Protein AF-A0A9D6DM30-F1 (afdb_monomer)

Radius of gyration: 14.23 Å; Cα contacts (8 Å, |Δi|>4): 21; chains: 1; bounding box: 45×24×30 Å

Solvent-accessible surface area (backbone atoms only — not comparable to full-atom values): 3929 Å² total; per-residue (Å²): 134,86,83,81,76,81,85,87,84,85,91,85,76,66,91,90,71,47,62,69,59,52,55,54,55,46,44,74,75,35,80,85,56,84,78,91,63,53,83,71,90,68,81,77,57,96,90,59,44,84,80,68,70,43

pLDDT: mean 92.18, std 7.51, range [56.22, 97.12]

Secondary structure (DSSP, 8-state):
----PPPP------TTSSHHHHHHHHHHH-TT--------SSPPPTT--TTTT-

Sequence (54 aa):
MIERHGTLFVVSAPSGAGKTTLCRAMRLRLPELAYSVSVTTRPPRAGELDGVDF

Structure (mmCIF, N/CA/C/O backbone):
data_AF-A0A9D6DM30-F1
#
_entry.id   AF-A0A9D6DM30-F1
#
loop_
_atom_site.group_PDB
_atom_site.id
_atom_site.type_symbol
_atom_site.label_atom_id
_atom_site.label_alt_id
_atom_site.label_comp_id
_atom_site.label_asym_id
_atom_site.label_entity_id
_atom_site.label_seq_id
_atom_site.pdbx_PDB_ins_code
_atom_site.Cartn_x
_atom_site.Cartn_y
_atom_site.Cartn_z
_atom_site.occupancy
_atom_site.B_iso_or_equiv
_atom_site.auth_seq_id
_atom_site.auth_comp_id
_atom_site.auth_asym_id
_atom_site.aut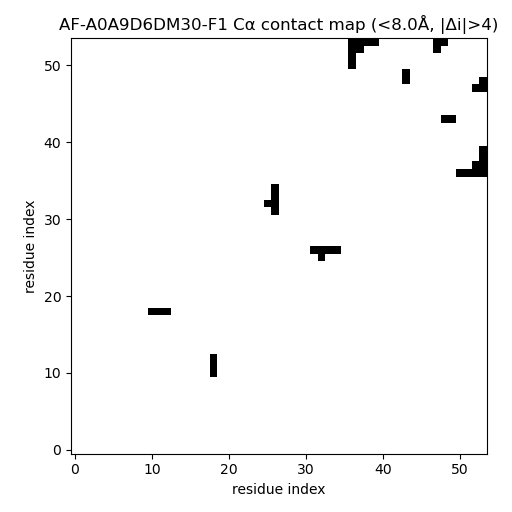h_atom_id
_atom_site.pdbx_PDB_model_num
ATOM 1 N N . MET A 1 1 ? -35.005 1.265 3.608 1.00 56.22 1 MET A N 1
ATOM 2 C CA . MET A 1 1 ? -33.713 1.123 4.315 1.00 56.22 1 MET A CA 1
ATOM 3 C C . MET A 1 1 ? -32.731 2.074 3.660 1.00 56.22 1 MET A C 1
ATOM 5 O O . MET A 1 1 ? -32.726 2.128 2.440 1.00 56.22 1 MET A O 1
ATOM 9 N N . ILE A 1 2 ? -31.985 2.873 4.424 1.00 66.75 2 ILE A N 1
ATOM 10 C CA . ILE A 1 2 ? -30.933 3.730 3.854 1.00 66.75 2 ILE A CA 1
ATOM 11 C C . ILE A 1 2 ? -29.702 2.842 3.669 1.00 66.75 2 ILE A C 1
ATOM 13 O O . ILE A 1 2 ? -29.157 2.359 4.661 1.00 66.75 2 ILE A O 1
ATOM 17 N N . GLU A 1 3 ? -29.293 2.597 2.425 1.00 74.50 3 GLU A N 1
ATOM 18 C CA . GLU A 1 3 ? -28.021 1.931 2.144 1.00 74.50 3 GLU A CA 1
ATOM 19 C C . GLU A 1 3 ? -26.873 2.836 2.595 1.00 74.50 3 GLU A C 1
ATOM 21 O O . GLU A 1 3 ? -26.775 3.999 2.197 1.00 74.50 3 GLU A O 1
ATOM 26 N N . ARG A 1 4 ? -26.011 2.320 3.472 1.00 74.81 4 ARG A N 1
ATOM 27 C CA . ARG A 1 4 ? -24.785 3.019 3.849 1.00 74.81 4 ARG A CA 1
ATOM 28 C C . ARG A 1 4 ? -23.695 2.645 2.859 1.00 74.81 4 ARG A C 1
ATOM 30 O O . ARG A 1 4 ? -23.210 1.519 2.868 1.00 74.81 4 ARG A O 1
ATOM 37 N N . HIS A 1 5 ? -23.301 3.603 2.032 1.00 83.38 5 HIS A N 1
ATOM 38 C CA . HIS A 1 5 ? -22.130 3.467 1.176 1.00 83.38 5 HIS A CA 1
ATOM 39 C C . HIS A 1 5 ? -20.862 3.477 2.042 1.00 83.38 5 HIS A C 1
ATOM 41 O O . HIS A 1 5 ? -20.763 4.257 2.992 1.00 83.38 5 HIS A O 1
ATOM 47 N N . GLY A 1 6 ? -19.903 2.603 1.730 1.00 87.75 6 GLY A N 1
ATOM 48 C CA . GLY A 1 6 ? -18.594 2.619 2.381 1.00 87.75 6 GLY A CA 1
ATOM 49 C C . GLY A 1 6 ? -17.852 3.934 2.121 1.00 87.75 6 GLY A C 1
ATOM 50 O O . GLY A 1 6 ? -18.035 4.567 1.080 1.00 87.75 6 GLY A O 1
ATOM 51 N N . THR A 1 7 ? -17.000 4.345 3.060 1.00 91.12 7 THR A N 1
ATOM 52 C CA . THR A 1 7 ? -16.176 5.552 2.911 1.00 91.12 7 THR A CA 1
ATOM 53 C C . THR A 1 7 ? -14.850 5.204 2.243 1.00 91.12 7 THR A C 1
ATOM 55 O O . THR A 1 7 ? -14.086 4.393 2.766 1.00 91.12 7 THR A O 1
ATOM 58 N N . LEU A 1 8 ? -14.549 5.843 1.110 1.00 93.12 8 LEU A N 1
ATOM 59 C CA . LEU A 1 8 ? -13.245 5.742 0.457 1.00 93.12 8 LEU A CA 1
ATOM 60 C C . LEU A 1 8 ? -12.258 6.736 1.080 1.00 93.12 8 LEU A C 1
ATOM 62 O O . LEU A 1 8 ? -12.532 7.933 1.149 1.00 93.12 8 LEU A O 1
ATOM 66 N N . PHE A 1 9 ? -11.082 6.245 1.462 1.00 94.19 9 PHE A N 1
ATOM 67 C CA . PHE A 1 9 ? -9.971 7.067 1.933 1.00 94.19 9 PHE A CA 1
ATOM 68 C C . PHE A 1 9 ? -8.841 7.061 0.903 1.00 94.19 9 PHE A C 1
ATOM 70 O O . PHE A 1 9 ? -8.440 6.001 0.424 1.00 94.19 9 PHE A O 1
ATOM 77 N N . VAL A 1 10 ? -8.298 8.239 0.592 1.00 95.31 10 VAL A N 1
ATOM 78 C CA . VAL A 1 10 ? -7.160 8.396 -0.323 1.00 95.31 10 VAL A CA 1
ATOM 79 C C . VAL A 1 10 ? -5.995 9.022 0.432 1.00 95.31 10 VAL A C 1
ATOM 81 O O . VAL A 1 10 ? -6.115 10.111 0.985 1.00 95.31 10 VAL A O 1
ATOM 84 N N . VAL A 1 11 ? -4.852 8.335 0.439 1.00 94.94 11 VAL A N 1
ATOM 85 C CA . VAL A 1 11 ? -3.609 8.820 1.054 1.00 94.94 11 VAL A CA 1
ATOM 86 C C . VAL A 1 11 ? -2.621 9.186 -0.054 1.00 94.94 11 VAL A C 1
ATOM 88 O O . VAL A 1 11 ? -2.067 8.310 -0.717 1.00 94.94 11 VAL A O 1
ATOM 91 N N . SER A 1 12 ? -2.375 10.483 -0.248 1.00 96.06 12 SER A N 1
ATOM 92 C CA . SER A 1 12 ? -1.501 11.013 -1.306 1.00 96.06 12 SER A CA 1
ATOM 93 C C . SER A 1 12 ? -0.336 11.826 -0.744 1.00 96.06 12 SER A C 1
ATOM 95 O O . SER A 1 12 ? -0.524 12.658 0.136 1.00 96.06 12 SER A O 1
ATOM 97 N N . ALA A 1 13 ? 0.864 11.603 -1.279 1.00 95.50 13 ALA A N 1
ATOM 98 C CA . ALA A 1 13 ? 2.119 12.274 -0.927 1.00 95.50 13 ALA A CA 1
ATOM 99 C C . ALA A 1 13 ? 3.239 11.813 -1.892 1.00 95.50 13 ALA A C 1
ATOM 101 O O . ALA A 1 13 ? 3.104 10.736 -2.488 1.00 95.50 13 ALA A O 1
ATOM 102 N N . PRO A 1 14 ? 4.370 12.533 -2.012 1.00 96.94 14 PRO A N 1
ATOM 103 C CA . PRO A 1 14 ? 5.529 12.105 -2.806 1.00 96.94 14 PRO A CA 1
ATOM 104 C C . PRO A 1 14 ? 6.116 10.749 -2.378 1.00 96.94 14 PRO A C 1
ATOM 106 O O . PRO A 1 14 ? 5.818 10.225 -1.297 1.00 96.94 14 PRO A O 1
ATOM 109 N N . SER A 1 15 ? 6.953 10.148 -3.230 1.00 93.94 15 SER A N 1
ATOM 110 C CA . SER A 1 15 ? 7.728 8.957 -2.846 1.00 93.94 15 SER A CA 1
ATOM 111 C C . SER A 1 15 ? 8.613 9.261 -1.627 1.00 93.94 15 SER A C 1
ATOM 113 O O . SER A 1 15 ? 9.093 10.379 -1.480 1.00 93.94 15 SER A O 1
ATOM 115 N N . GLY A 1 16 ? 8.777 8.295 -0.718 1.00 94.62 16 GLY A N 1
ATOM 116 C CA . GLY A 1 16 ? 9.541 8.473 0.527 1.00 94.62 16 GLY A CA 1
ATOM 117 C C . GLY A 1 16 ? 8.786 9.126 1.695 1.00 94.62 16 GLY A C 1
ATOM 118 O O . GLY A 1 16 ? 9.232 9.017 2.829 1.00 94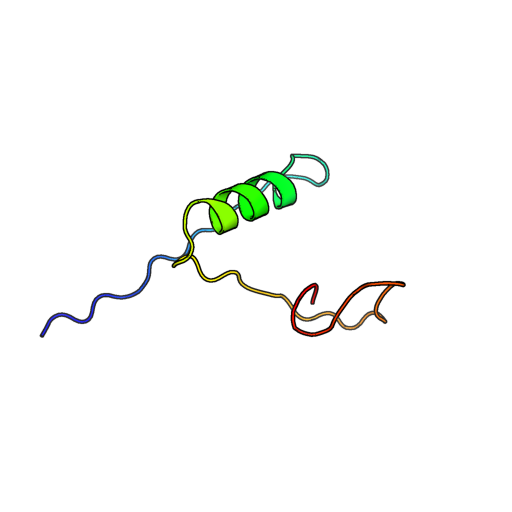.62 16 GLY A O 1
ATOM 119 N N . ALA A 1 17 ? 7.598 9.703 1.481 1.00 97.00 17 ALA A N 1
ATOM 120 C CA . ALA A 1 17 ? 6.823 10.378 2.536 1.00 97.00 17 ALA A CA 1
ATOM 121 C C . ALA A 1 17 ? 6.110 9.442 3.545 1.00 97.00 17 ALA A C 1
ATOM 123 O O . ALA A 1 17 ? 5.306 9.898 4.350 1.00 97.00 17 ALA A O 1
ATOM 124 N N . GLY A 1 18 ? 6.336 8.123 3.485 1.00 96.00 18 GLY A N 1
ATOM 125 C CA . GLY A 1 18 ? 5.806 7.177 4.481 1.00 96.00 18 GLY A CA 1
ATOM 126 C C . GLY A 1 18 ? 4.367 6.673 4.278 1.00 96.00 18 GLY A C 1
ATOM 127 O O . GLY A 1 18 ? 3.841 6.003 5.162 1.00 96.00 18 GLY A O 1
ATOM 128 N N . LYS A 1 19 ? 3.732 6.918 3.121 1.00 96.50 19 LYS A N 1
ATOM 129 C CA . LYS A 1 19 ? 2.355 6.454 2.819 1.00 96.50 19 LYS A CA 1
ATOM 130 C C . LYS A 1 19 ? 2.141 4.961 3.079 1.00 96.50 19 LYS A C 1
ATOM 132 O O . LYS A 1 19 ? 1.202 4.585 3.767 1.00 96.50 19 LYS A O 1
ATOM 137 N N . THR A 1 20 ? 3.030 4.117 2.555 1.00 93.88 20 THR A N 1
ATOM 138 C CA . THR A 1 20 ? 2.942 2.659 2.710 1.00 93.88 20 THR A CA 1
ATOM 139 C C . THR A 1 20 ? 3.033 2.253 4.179 1.00 93.88 20 THR A C 1
ATOM 141 O O . THR A 1 20 ? 2.269 1.405 4.634 1.00 93.88 20 THR A O 1
ATOM 144 N N . THR A 1 21 ? 3.915 2.903 4.944 1.00 96.50 21 THR A N 1
ATOM 145 C CA . THR A 1 21 ? 4.059 2.684 6.388 1.00 96.50 21 THR A CA 1
ATOM 146 C C . THR A 1 21 ? 2.780 3.050 7.136 1.00 96.50 21 THR A C 1
ATOM 148 O O . THR A 1 21 ? 2.308 2.261 7.955 1.00 96.50 21 THR A O 1
ATOM 151 N N . LEU A 1 22 ? 2.182 4.204 6.821 1.00 96.00 22 LEU A N 1
ATOM 152 C CA . LEU A 1 22 ? 0.917 4.639 7.413 1.00 96.00 22 LEU A CA 1
ATOM 153 C C . LEU A 1 22 ? -0.223 3.667 7.081 1.00 96.00 22 LEU A C 1
ATOM 155 O O . LEU A 1 22 ? -0.885 3.180 7.994 1.00 96.00 22 LEU A O 1
ATOM 159 N N . CYS A 1 23 ? -0.414 3.325 5.804 1.00 95.00 23 CYS A N 1
ATOM 160 C CA . CYS A 1 23 ? -1.463 2.394 5.379 1.00 95.00 23 CYS A CA 1
ATOM 161 C C . CYS A 1 23 ? -1.308 1.016 6.042 1.00 95.00 23 CYS A C 1
ATOM 163 O O . CYS A 1 23 ? -2.294 0.429 6.484 1.00 95.00 23 CYS A O 1
ATOM 165 N N . ARG A 1 24 ? -0.073 0.511 6.182 1.00 94.12 24 ARG A N 1
ATOM 166 C CA . ARG A 1 24 ? 0.204 -0.741 6.902 1.00 94.12 24 ARG A CA 1
ATOM 167 C C . ARG A 1 24 ? -0.189 -0.644 8.377 1.00 94.12 24 ARG A C 1
ATOM 169 O O . ARG A 1 24 ? -0.831 -1.556 8.888 1.00 94.12 24 ARG A O 1
ATOM 176 N N . ALA A 1 25 ? 0.161 0.450 9.053 1.00 96.19 25 ALA A N 1
ATOM 177 C CA . ALA A 1 25 ? -0.211 0.665 10.450 1.00 96.19 25 ALA A CA 1
ATOM 178 C C . ALA A 1 25 ? -1.734 0.783 10.638 1.00 96.19 25 ALA A C 1
ATOM 180 O O . ALA A 1 25 ? -2.269 0.246 11.605 1.00 96.19 25 ALA A O 1
ATOM 181 N N . MET A 1 26 ? -2.437 1.436 9.705 1.00 95.44 26 MET A N 1
ATOM 182 C CA . MET A 1 26 ? -3.900 1.533 9.724 1.00 95.44 26 MET A CA 1
ATOM 183 C C . MET A 1 26 ? -4.559 0.161 9.589 1.00 95.44 26 MET A C 1
ATOM 185 O O . MET A 1 26 ? -5.409 -0.170 10.405 1.00 95.44 26 MET A O 1
ATOM 189 N N . ARG A 1 27 ? -4.116 -0.670 8.637 1.00 93.69 27 ARG A N 1
ATOM 190 C CA . ARG A 1 27 ? -4.643 -2.036 8.444 1.00 93.69 27 ARG A CA 1
ATOM 191 C C . ARG A 1 27 ? -4.461 -2.941 9.664 1.00 93.69 27 ARG A C 1
ATOM 193 O O . ARG A 1 27 ? -5.278 -3.819 9.893 1.00 93.69 27 ARG A O 1
ATOM 200 N N . LEU A 1 28 ? -3.397 -2.738 10.445 1.00 95.38 28 LEU A N 1
ATOM 201 C CA . LEU A 1 28 ? -3.178 -3.489 11.687 1.00 95.38 28 LEU A CA 1
ATOM 202 C C . LEU A 1 28 ? -4.121 -3.056 12.818 1.00 95.38 28 LEU A C 1
ATOM 204 O O . LEU A 1 28 ? -4.417 -3.856 13.699 1.00 95.38 28 LEU A O 1
ATOM 208 N N . ARG A 1 29 ? -4.553 -1.790 12.823 1.00 97.12 29 ARG A N 1
ATOM 209 C CA . ARG A 1 29 ? -5.417 -1.219 13.870 1.00 97.12 29 ARG A CA 1
ATOM 210 C C . ARG A 1 29 ? -6.905 -1.287 13.532 1.00 97.12 29 ARG A C 1
ATOM 212 O O . ARG A 1 29 ? -7.716 -1.255 14.447 1.00 97.12 29 ARG A O 1
ATOM 219 N N . LEU A 1 30 ? -7.237 -1.347 12.245 1.00 95.25 30 LEU A N 1
ATOM 220 C CA . LEU A 1 30 ? -8.593 -1.358 11.701 1.00 95.25 30 LEU A CA 1
ATOM 221 C C . LEU A 1 30 ? -8.741 -2.599 10.806 1.00 95.25 30 LEU A C 1
ATOM 223 O O . LEU A 1 30 ? -8.540 -2.496 9.594 1.00 95.25 30 LEU A O 1
ATOM 227 N N . PRO A 1 31 ? -9.007 -3.787 11.376 1.00 92.06 31 PRO A N 1
ATOM 228 C CA . PRO A 1 31 ? -9.098 -5.032 10.610 1.00 92.06 31 PRO A CA 1
ATOM 229 C C . PRO A 1 31 ? -10.241 -5.034 9.580 1.00 92.06 31 PRO A C 1
ATOM 231 O O . PRO A 1 31 ? -10.178 -5.769 8.599 1.00 92.06 31 PRO A O 1
ATOM 234 N N . GLU A 1 32 ? -11.261 -4.196 9.764 1.00 91.31 32 GLU A N 1
ATOM 235 C CA . GLU A 1 32 ? -12.353 -3.970 8.815 1.00 91.31 32 GLU A CA 1
ATOM 236 C C . GLU A 1 32 ? -11.967 -3.084 7.617 1.00 91.31 32 GLU A C 1
ATOM 238 O O . GLU A 1 32 ? -12.740 -2.953 6.666 1.00 91.31 32 GLU A O 1
ATOM 243 N N . LEU A 1 33 ? -10.781 -2.462 7.638 1.00 93.50 33 LEU A N 1
ATOM 244 C CA . LEU A 1 33 ? -10.309 -1.616 6.549 1.00 93.50 33 LEU A CA 1
ATOM 245 C C . LEU A 1 33 ? -9.856 -2.472 5.362 1.00 93.50 33 LEU A C 1
ATOM 247 O O . LEU A 1 33 ? -8.772 -3.063 5.365 1.00 93.50 33 LEU A O 1
ATOM 251 N N . ALA A 1 34 ? -10.655 -2.464 4.299 1.00 92.12 34 ALA A N 1
ATOM 252 C CA . ALA A 1 34 ? -10.246 -3.011 3.014 1.00 92.12 34 ALA A CA 1
ATOM 253 C C . ALA A 1 34 ? -9.116 -2.165 2.398 1.00 92.12 34 ALA A C 1
ATOM 255 O O . ALA A 1 34 ? -9.164 -0.933 2.399 1.00 92.12 34 ALA A O 1
ATOM 256 N N . TYR A 1 35 ? -8.099 -2.832 1.851 1.00 93.44 35 TYR A N 1
ATOM 257 C CA . TYR A 1 35 ? -6.988 -2.189 1.152 1.00 93.44 35 TYR A CA 1
ATOM 258 C C . TYR A 1 35 ? -7.082 -2.471 -0.345 1.00 93.44 35 TYR A C 1
ATOM 260 O O . TYR A 1 35 ? -7.168 -3.628 -0.748 1.00 93.44 35 TYR A O 1
ATOM 268 N N . SER A 1 36 ? 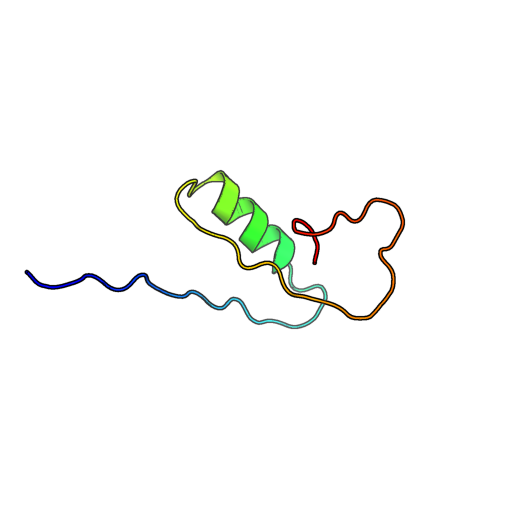-7.053 -1.416 -1.159 1.00 94.31 36 SER A N 1
ATOM 269 C CA . SER A 1 36 ? -7.059 -1.545 -2.615 1.00 94.31 36 SER A CA 1
ATOM 270 C C . SER A 1 36 ? -5.675 -1.956 -3.109 1.00 94.31 36 SER A C 1
ATOM 272 O O . SER A 1 36 ? -4.699 -1.244 -2.868 1.00 94.31 36 SER A O 1
ATOM 274 N N . VAL A 1 37 ? -5.608 -3.075 -3.824 1.00 94.06 37 VAL A N 1
ATOM 275 C CA . VAL A 1 37 ? -4.4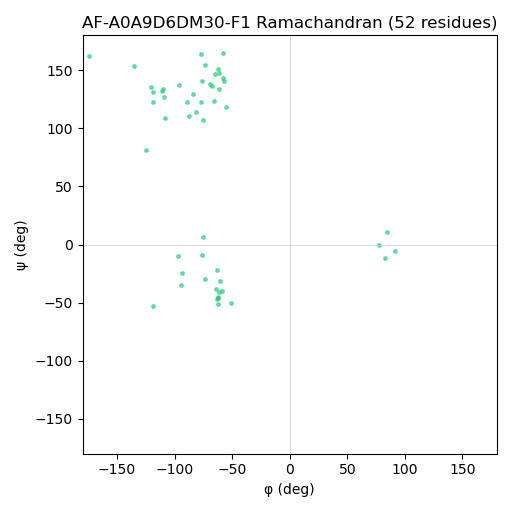17 -3.532 -4.552 1.00 94.06 37 VAL A CA 1
ATOM 276 C C . VAL A 1 37 ? -4.554 -3.091 -6.012 1.00 94.06 37 VAL A C 1
ATOM 278 O O . VAL A 1 37 ? -5.653 -3.129 -6.5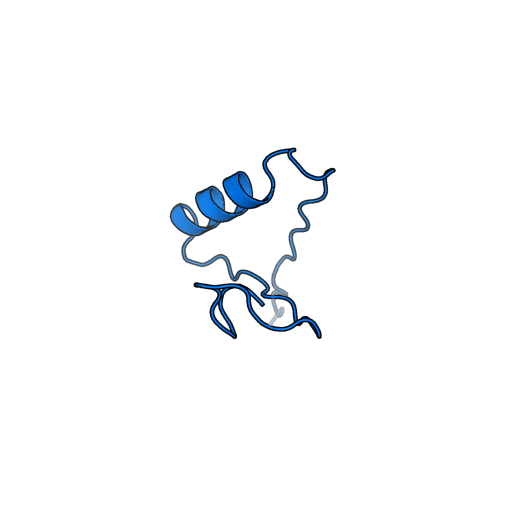66 1.00 94.06 37 VAL A O 1
ATOM 281 N N . SER A 1 38 ? -3.469 -2.589 -6.602 1.00 93.12 38 SER A N 1
ATOM 282 C CA . SER A 1 38 ? -3.481 -1.977 -7.935 1.00 93.12 38 SER A CA 1
ATOM 283 C C . SER A 1 38 ? -2.743 -2.834 -8.948 1.00 93.12 38 SER A C 1
ATOM 285 O O . SER A 1 38 ? -1.572 -3.119 -8.746 1.00 93.12 38 SER A O 1
ATOM 287 N N . VAL A 1 39 ? -3.355 -3.057 -10.106 1.00 94.69 39 VAL A N 1
ATOM 288 C CA . VAL A 1 39 ? -2.751 -3.813 -11.209 1.00 94.69 39 VAL A CA 1
ATOM 289 C C . VAL A 1 39 ? -1.518 -3.118 -11.795 1.00 94.69 39 VAL A C 1
ATOM 291 O O . VAL A 1 39 ? -1.449 -1.890 -11.910 1.00 94.69 39 VAL A O 1
ATOM 294 N N . THR A 1 40 ? -0.556 -3.921 -12.253 1.00 94.50 40 THR A N 1
ATOM 295 C CA . THR A 1 40 ? 0.601 -3.450 -13.016 1.00 94.50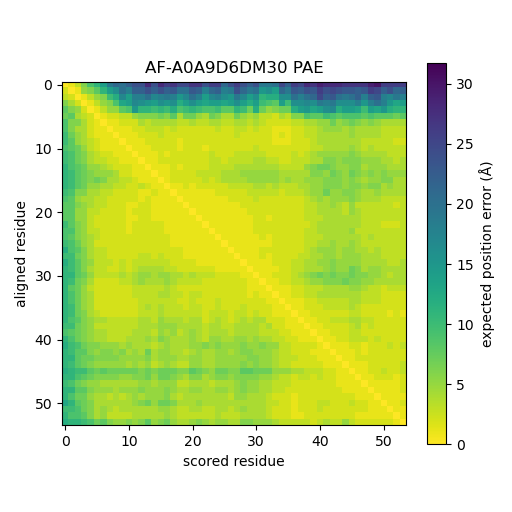 40 THR A CA 1
ATOM 296 C C . THR A 1 40 ? 0.891 -4.331 -14.233 1.00 94.50 40 THR A C 1
ATOM 298 O O . THR A 1 40 ? 0.562 -5.509 -14.251 1.00 94.50 40 THR A O 1
ATOM 301 N N . THR A 1 41 ? 1.518 -3.759 -15.265 1.00 95.56 41 THR A N 1
ATOM 302 C CA . THR A 1 41 ? 1.933 -4.482 -16.484 1.00 95.56 41 THR A CA 1
ATOM 303 C C . THR A 1 41 ? 3.397 -4.912 -16.465 1.00 95.56 41 THR A C 1
ATOM 305 O O . THR A 1 41 ? 3.838 -5.657 -17.339 1.00 95.56 41 THR A O 1
ATOM 308 N N . ARG A 1 42 ? 4.182 -4.431 -15.495 1.00 96.94 42 ARG A N 1
ATOM 309 C CA . ARG A 1 42 ? 5.569 -4.872 -15.320 1.00 96.94 42 ARG A CA 1
ATOM 310 C C . ARG A 1 42 ? 5.596 -6.293 -14.739 1.00 96.94 42 ARG A C 1
ATOM 312 O O . ARG A 1 42 ? 4.690 -6.649 -13.989 1.00 96.94 42 ARG A O 1
ATOM 319 N N . PRO A 1 43 ? 6.664 -7.067 -14.976 1.00 94.44 43 PRO A N 1
ATOM 320 C CA . PRO A 1 43 ? 6.847 -8.326 -14.270 1.00 94.44 43 PRO A CA 1
ATOM 321 C C . PRO A 1 43 ? 6.980 -8.104 -12.747 1.00 94.44 43 PRO A C 1
ATOM 323 O O . PRO A 1 43 ? 7.544 -7.078 -12.320 1.00 94.44 43 PRO A O 1
ATOM 326 N N . PRO A 1 44 ? 6.499 -9.053 -11.921 1.00 94.38 44 PRO A N 1
ATOM 327 C CA . PRO A 1 44 ? 6.749 -9.057 -10.484 1.00 94.38 44 PRO A CA 1
ATOM 328 C C . PRO A 1 44 ? 8.250 -9.052 -10.175 1.00 94.38 44 PRO A C 1
ATOM 330 O O . PRO A 1 44 ? 9.049 -9.708 -10.848 1.00 94.38 44 PRO A O 1
ATOM 333 N N . ARG A 1 45 ? 8.648 -8.302 -9.147 1.00 95.69 45 ARG A N 1
ATOM 334 C CA . ARG A 1 45 ? 9.997 -8.373 -8.570 1.00 95.69 45 ARG A CA 1
ATOM 335 C C . ARG A 1 45 ? 10.102 -9.613 -7.686 1.00 95.69 45 ARG A C 1
ATOM 337 O O . ARG A 1 45 ? 9.096 -10.182 -7.270 1.00 95.69 45 ARG A O 1
ATOM 344 N N . ALA A 1 46 ? 11.330 -10.005 -7.354 1.00 97.12 46 ALA A N 1
ATOM 345 C CA . ALA A 1 46 ? 11.561 -11.104 -6.425 1.00 97.12 46 ALA A CA 1
ATOM 346 C C . ALA A 1 46 ? 10.837 -10.847 -5.089 1.00 97.12 46 ALA A C 1
ATOM 348 O O . ALA A 1 46 ? 11.121 -9.863 -4.407 1.00 97.12 46 ALA A O 1
ATOM 349 N N . GLY A 1 47 ? 9.906 -11.738 -4.742 1.00 95.19 47 GLY A N 1
ATOM 350 C CA . GLY A 1 47 ? 9.119 -11.679 -3.509 1.00 95.19 47 GLY A CA 1
ATOM 351 C C . GLY A 1 47 ? 7.783 -10.934 -3.602 1.00 95.19 47 GLY A C 1
ATOM 352 O O . GLY A 1 47 ? 7.042 -10.978 -2.627 1.00 95.19 47 GLY A O 1
ATOM 353 N N . GLU A 1 48 ? 7.457 -10.290 -4.727 1.00 95.44 48 GLU A N 1
ATOM 354 C CA . GLU A 1 48 ? 6.122 -9.707 -4.933 1.00 95.44 48 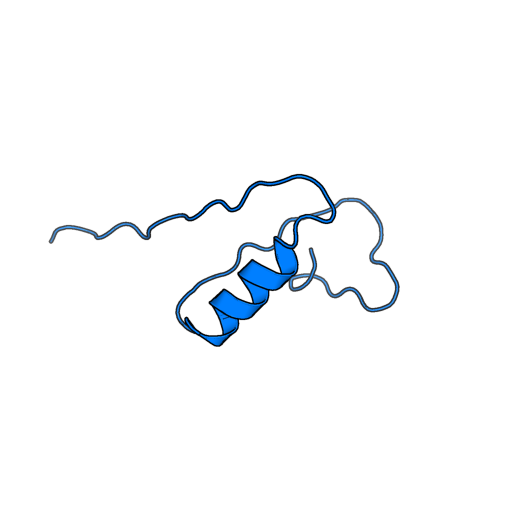GLU A CA 1
ATOM 355 C C . GLU A 1 48 ? 5.096 -10.798 -5.266 1.00 95.44 48 GLU A C 1
ATOM 357 O O . GLU A 1 48 ? 5.392 -11.732 -6.019 1.00 95.44 48 GLU A O 1
ATOM 362 N N . LEU A 1 49 ? 3.888 -10.664 -4.717 1.00 94.31 49 LEU A N 1
ATOM 363 C CA . LEU A 1 49 ? 2.782 -11.602 -4.897 1.00 94.31 49 LEU A CA 1
ATOM 364 C C . LEU A 1 49 ? 1.578 -10.914 -5.556 1.00 94.31 49 LEU A C 1
ATOM 366 O O . LEU A 1 49 ? 1.134 -9.850 -5.117 1.00 94.31 49 LEU A O 1
ATOM 370 N N . ASP A 1 50 ? 1.036 -11.560 -6.590 1.00 93.25 50 ASP A N 1
ATOM 371 C CA . ASP A 1 50 ? -0.193 -11.144 -7.278 1.00 93.25 50 ASP A CA 1
ATOM 372 C C . ASP A 1 50 ? -1.387 -11.146 -6.308 1.00 93.25 50 ASP A C 1
ATOM 374 O O . ASP A 1 50 ? -1.547 -12.066 -5.499 1.00 93.25 50 ASP A O 1
ATOM 378 N N . GLY A 1 51 ? -2.187 -10.082 -6.333 1.00 90.69 51 GLY A N 1
ATOM 37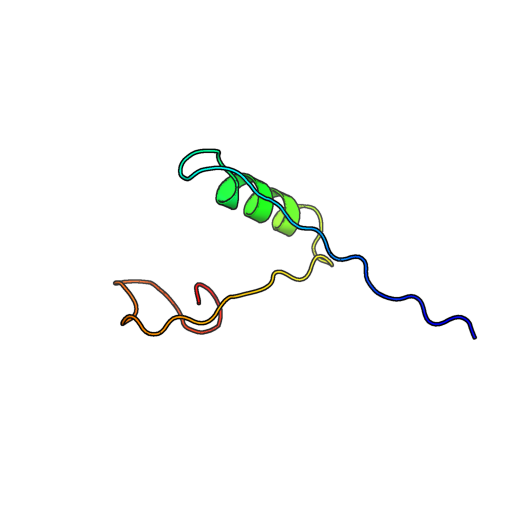9 C CA . GLY A 1 51 ? -3.304 -9.856 -5.414 1.00 90.69 51 GLY A CA 1
ATOM 380 C C . GLY A 1 51 ? -2.901 -9.363 -4.018 1.00 90.69 51 GLY A C 1
ATOM 381 O O . GLY A 1 51 ? -3.777 -9.126 -3.183 1.00 90.69 51 GLY A O 1
ATOM 382 N N . VAL A 1 52 ? -1.603 -9.185 -3.743 1.00 91.31 52 VAL A N 1
ATOM 383 C CA . VAL A 1 52 ? -1.090 -8.650 -2.467 1.00 91.31 52 VAL A CA 1
ATOM 384 C C . VAL A 1 52 ? -0.330 -7.350 -2.689 1.00 91.31 52 VAL A C 1
ATOM 386 O O . VAL A 1 52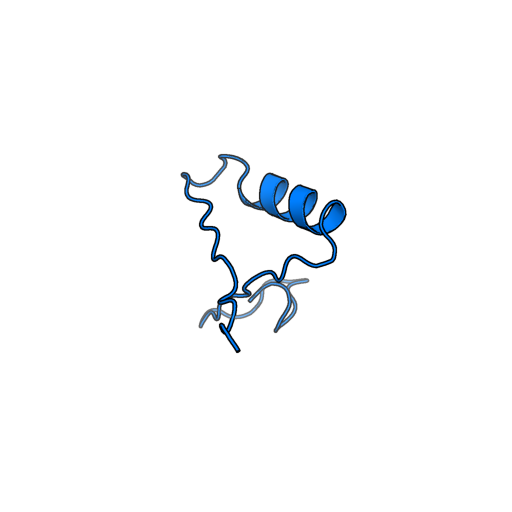 ? -0.630 -6.344 -2.038 1.00 91.31 52 VAL A O 1
ATOM 389 N N . ASP A 1 53 ? 0.644 -7.374 -3.595 1.00 92.19 53 ASP A N 1
ATOM 390 C CA . ASP A 1 53 ? 1.477 -6.220 -3.926 1.00 92.19 53 ASP A CA 1
ATOM 391 C C . ASP A 1 53 ? 0.930 -5.447 -5.134 1.00 92.19 53 ASP A C 1
ATOM 393 O O . ASP A 1 53 ? 1.024 -4.215 -5.148 1.00 92.19 53 ASP A O 1
ATOM 397 N N . PHE A 1 54 ? 0.347 -6.155 -6.112 1.00 90.81 54 PHE A N 1
ATOM 398 C CA . PHE A 1 54 ? -0.232 -5.623 -7.354 1.00 90.81 54 PHE A CA 1
ATOM 399 C C . PHE A 1 54 ? -1.409 -6.473 -7.844 1.00 90.81 54 PHE A C 1
ATOM 401 O O . PHE A 1 54 ? -1.485 -7.641 -7.407 1.00 90.81 54 PHE A O 1
#

Mean predicted aligned error: 4.59 Å

Foldseek 3Di:
DDDDDDDDDDDDDDPPPCSVVVVVVCCVVCVVDDDDADDDPDDDDVPDDPPPND